Protein AF-S4PZK7-F1 (afdb_monomer_lite)

Secondary structure (DSSP, 8-state):
--TT--HHHIIIIIS--EEEES--S-SS-TT-EEEEEEETTEEEEEEE--SSHHHHHHHIIIIIHHHTT-

Radius of gyration: 12.41 Å; chains: 1; bounding box: 28×24×35 Å

Structure (mmCIF, N/CA/C/O backbone):
data_AF-S4PZK7-F1
#
_entry.id   AF-S4PZK7-F1
#
loop_
_atom_site.group_PDB
_atom_site.id
_atom_site.type_symbol
_atom_site.label_atom_id
_atom_site.label_alt_id
_atom_site.label_comp_id
_atom_site.label_asym_id
_atom_site.label_entity_id
_atom_site.label_seq_id
_atom_site.pdbx_PDB_ins_code
_atom_site.Cartn_x
_atom_site.Cartn_y
_atom_site.Cartn_z
_atom_site.occupancy
_atom_site.B_iso_or_equi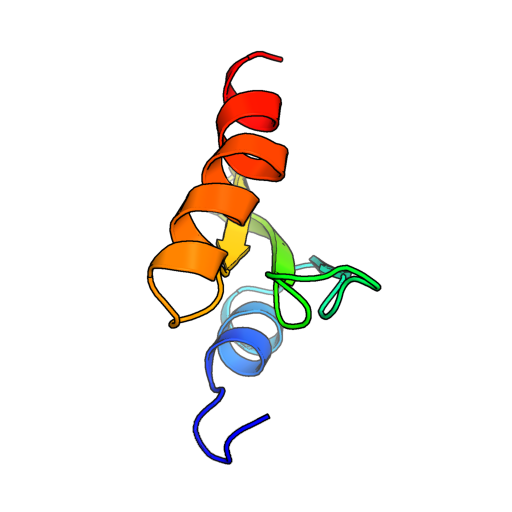v
_atom_site.auth_seq_id
_atom_site.auth_comp_id
_atom_site.auth_asym_id
_atom_site.auth_atom_id
_atom_site.pdbx_PDB_model_num
ATOM 1 N N . MET A 1 1 ? 10.097 -10.338 -4.709 1.00 58.28 1 MET A N 1
ATOM 2 C CA . MET A 1 1 ? 10.248 -9.783 -3.352 1.00 58.28 1 MET A CA 1
ATOM 3 C C . MET A 1 1 ? 11.697 -9.975 -3.007 1.00 58.28 1 MET A C 1
ATOM 5 O O . MET A 1 1 ? 12.194 -11.064 -3.259 1.00 58.28 1 MET A O 1
ATOM 9 N N . GLY A 1 2 ? 12.382 -8.910 -2.602 1.00 66.56 2 GLY A N 1
ATOM 10 C CA . GLY A 1 2 ? 13.769 -9.041 -2.170 1.00 66.56 2 GLY A CA 1
ATOM 11 C C . GLY A 1 2 ? 13.810 -9.726 -0.810 1.00 66.56 2 GLY A C 1
ATOM 12 O O . GLY A 1 2 ? 12.864 -9.597 -0.038 1.00 66.56 2 GLY A O 1
ATOM 13 N N . GLU A 1 3 ? 14.912 -10.398 -0.502 1.00 67.19 3 GLU A N 1
ATOM 14 C CA . GLU A 1 3 ? 15.163 -11.013 0.813 1.00 67.19 3 GLU A CA 1
ATOM 15 C C . GLU A 1 3 ? 15.064 -10.009 1.979 1.00 67.19 3 GLU A C 1
ATOM 17 O O . GLU A 1 3 ? 14.930 -10.398 3.132 1.00 67.19 3 GLU A O 1
ATOM 22 N N . ARG A 1 4 ? 15.083 -8.704 1.674 1.00 76.50 4 ARG A N 1
ATOM 23 C CA . ARG A 1 4 ? 14.969 -7.590 2.624 1.00 76.50 4 ARG A CA 1
ATOM 24 C C . ARG A 1 4 ? 13.600 -6.894 2.620 1.00 76.50 4 ARG A C 1
ATOM 26 O O . ARG A 1 4 ? 13.497 -5.766 3.095 1.00 76.50 4 ARG A O 1
ATOM 33 N N . ASP A 1 5 ? 12.550 -7.512 2.074 1.00 82.75 5 ASP A N 1
ATOM 34 C CA . ASP A 1 5 ? 11.176 -6.986 2.179 1.00 82.75 5 ASP A CA 1
ATOM 35 C C . ASP A 1 5 ? 10.590 -7.284 3.570 1.00 82.75 5 ASP A C 1
ATOM 37 O O . ASP A 1 5 ? 9.742 -8.157 3.754 1.00 82.75 5 ASP A O 1
ATOM 41 N N . LEU A 1 6 ? 11.108 -6.568 4.570 1.00 90.12 6 LEU A N 1
ATOM 42 C CA . LEU A 1 6 ? 10.755 -6.727 5.984 1.00 90.12 6 LEU A CA 1
ATOM 43 C C . LEU A 1 6 ? 9.431 -6.050 6.347 1.00 90.12 6 LEU A C 1
ATOM 45 O O . LEU A 1 6 ? 8.889 -6.280 7.423 1.00 90.12 6 LEU A O 1
ATOM 49 N N . LEU A 1 7 ? 8.886 -5.231 5.448 1.00 90.69 7 LEU A N 1
ATOM 50 C CA . LEU A 1 7 ? 7.746 -4.374 5.749 1.00 90.69 7 LEU A CA 1
ATOM 51 C C . LEU A 1 7 ? 6.492 -5.207 6.046 1.00 90.69 7 LEU A C 1
ATOM 53 O O . LEU A 1 7 ? 5.777 -4.922 7.000 1.00 90.69 7 LEU A O 1
ATOM 57 N N . LYS A 1 8 ? 6.247 -6.282 5.289 1.00 89.12 8 LYS A N 1
ATOM 58 C CA . LYS A 1 8 ? 5.084 -7.156 5.527 1.00 89.12 8 LYS A CA 1
ATOM 59 C C . LYS A 1 8 ? 5.200 -7.941 6.836 1.00 89.12 8 LYS A C 1
ATOM 61 O O . LYS A 1 8 ? 4.246 -7.849 7.601 1.00 89.12 8 LYS A O 1
ATOM 66 N N . PRO A 1 9 ? 6.324 -8.636 7.125 1.00 92.44 9 PRO A N 1
ATOM 67 C CA . PRO A 1 9 ? 6.533 -9.271 8.424 1.00 92.44 9 PRO A CA 1
ATOM 68 C C . PRO A 1 9 ? 6.362 -8.315 9.603 1.00 92.44 9 PRO A C 1
ATOM 70 O O . PRO A 1 9 ? 5.660 -8.660 10.542 1.00 92.44 9 PRO A O 1
ATOM 73 N N . VAL A 1 10 ? 6.938 -7.110 9.542 1.00 94.38 10 VAL A N 1
ATOM 74 C CA . VAL A 1 10 ? 6.817 -6.122 10.627 1.00 94.38 10 VAL A CA 1
ATOM 75 C C . VAL A 1 10 ? 5.357 -5.717 10.822 1.00 94.38 10 VAL A C 1
ATOM 77 O O . VAL A 1 10 ? 4.848 -5.725 11.939 1.00 94.38 10 VAL A O 1
ATOM 80 N N . LEU A 1 11 ? 4.640 -5.420 9.735 1.00 94.06 11 LEU A N 1
ATOM 81 C CA . LEU A 1 11 ? 3.228 -5.055 9.823 1.00 94.06 11 LEU A CA 1
ATOM 82 C C . LEU A 1 11 ? 2.376 -6.177 10.423 1.00 94.06 11 LEU A C 1
ATOM 84 O O . LEU A 1 11 ? 1.565 -5.907 11.304 1.00 94.06 11 LEU A O 1
ATOM 88 N N . THR A 1 12 ? 2.538 -7.420 9.972 1.00 93.75 12 THR A N 1
ATOM 89 C CA . THR A 1 12 ? 1.695 -8.527 10.445 1.00 93.75 12 THR A CA 1
ATOM 90 C C . THR A 1 12 ? 2.087 -9.011 11.835 1.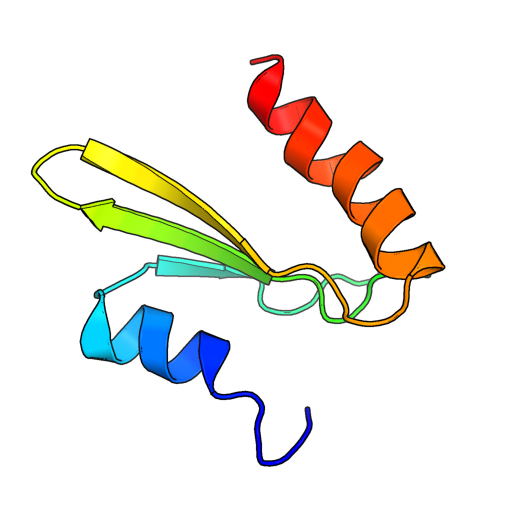00 93.75 12 THR A C 1
ATOM 92 O O . THR A 1 12 ? 1.208 -9.236 12.660 1.00 93.75 12 THR A O 1
ATOM 95 N N . ASN A 1 13 ? 3.383 -9.168 12.104 1.00 94.88 13 ASN A N 1
ATOM 96 C CA . ASN A 1 13 ? 3.871 -9.837 13.308 1.00 94.88 13 ASN A CA 1
ATOM 97 C C . ASN A 1 13 ? 4.002 -8.869 14.485 1.00 94.88 13 ASN A C 1
ATOM 99 O O . ASN A 1 13 ? 3.599 -9.215 15.591 1.00 94.88 13 ASN A O 1
ATOM 103 N N . ASP A 1 14 ? 4.515 -7.659 14.247 1.00 94.56 14 ASP A N 1
ATOM 104 C CA . ASP A 1 14 ? 4.822 -6.714 15.329 1.00 94.56 14 ASP A CA 1
ATOM 105 C C . ASP A 1 14 ? 3.645 -5.768 15.605 1.00 94.56 14 ASP A C 1
ATOM 107 O O . ASP A 1 14 ? 3.427 -5.349 16.740 1.00 94.56 14 ASP A O 1
ATOM 111 N N . PHE A 1 15 ? 2.864 -5.440 14.568 1.00 94.38 15 PHE A N 1
ATOM 112 C CA . PHE A 1 15 ? 1.740 -4.499 14.658 1.00 94.38 15 PHE A CA 1
ATOM 113 C C . PHE A 1 15 ? 0.358 -5.153 14.539 1.00 94.38 15 PHE A C 1
ATOM 115 O O . PHE A 1 15 ? -0.646 -4.440 14.579 1.00 94.38 15 PHE A O 1
ATOM 122 N N . GLY A 1 16 ? 0.278 -6.477 14.357 1.00 95.06 16 GLY A N 1
ATOM 123 C CA . GLY A 1 16 ? -0.998 -7.181 14.180 1.00 95.06 16 GLY A CA 1
ATOM 124 C C . GLY A 1 16 ? -1.830 -6.639 13.011 1.00 95.06 16 GLY A C 1
ATOM 125 O O . GLY A 1 16 ? -3.061 -6.674 13.046 1.00 95.06 16 GLY A O 1
ATOM 126 N N . ALA A 1 17 ? -1.179 -6.063 11.996 1.00 96.94 17 ALA A N 1
ATOM 127 C CA . ALA A 1 17 ? -1.864 -5.421 10.890 1.00 96.94 17 ALA A CA 1
ATOM 128 C C . ALA A 1 17 ? -2.550 -6.457 9.996 1.00 96.94 17 ALA A C 1
ATOM 130 O O . ALA A 1 17 ? -1.984 -7.490 9.633 1.00 96.94 17 ALA A O 1
ATOM 131 N N . THR A 1 18 ? -3.757 -6.126 9.554 1.00 97.25 18 THR A N 1
ATOM 132 C CA . THR A 1 18 ? -4.471 -6.872 8.522 1.00 97.25 18 THR A CA 1
ATOM 133 C C . THR A 1 18 ? -3.973 -6.436 7.152 1.00 97.25 18 THR A C 1
ATOM 135 O O . THR A 1 18 ? -4.132 -5.278 6.760 1.00 97.25 18 THR A O 1
ATOM 138 N N . LEU A 1 19 ? -3.372 -7.365 6.410 1.00 96.31 19 LEU A N 1
ATOM 139 C CA . LEU A 1 19 ? -2.930 -7.144 5.038 1.00 96.31 19 LEU A CA 1
ATOM 140 C C . LEU A 1 19 ? -4.101 -7.369 4.070 1.00 96.31 19 LEU A C 1
ATOM 142 O O . LEU A 1 19 ? -4.515 -8.505 3.856 1.00 96.31 19 LEU A O 1
ATOM 146 N N . HIS A 1 20 ? -4.602 -6.306 3.441 1.00 97.00 20 HIS A N 1
ATOM 147 C CA . HIS A 1 20 ? -5.711 -6.400 2.477 1.00 97.00 20 HIS A CA 1
ATOM 148 C C . HIS A 1 20 ? -5.237 -6.894 1.115 1.00 97.00 20 HIS A C 1
ATOM 150 O O . HIS A 1 20 ? -5.868 -7.730 0.474 1.00 97.00 20 HIS A O 1
ATOM 156 N N . PHE A 1 21 ? -4.089 -6.389 0.667 1.00 95.69 21 PHE A N 1
ATOM 157 C CA . PHE A 1 21 ? -3.399 -6.912 -0.503 1.00 95.69 21 PHE A CA 1
ATOM 158 C C . PHE A 1 21 ? -1.903 -6.654 -0.403 1.00 95.69 21 PHE A C 1
ATOM 160 O O . PHE A 1 21 ? -1.458 -5.621 0.088 1.00 95.69 21 PHE A O 1
ATOM 167 N N . GLY A 1 22 ? -1.114 -7.594 -0.924 1.00 93.19 22 GLY A N 1
ATOM 168 C CA . GLY A 1 22 ? 0.339 -7.461 -1.017 1.00 93.19 22 GLY A CA 1
ATOM 169 C C . GLY A 1 22 ? 0.870 -7.214 -2.431 1.00 93.19 22 GLY A C 1
ATOM 170 O O . GLY A 1 22 ? 2.067 -6.977 -2.598 1.00 93.19 22 GLY A O 1
ATOM 171 N N . ARG A 1 23 ? 0.025 -7.379 -3.449 1.00 93.94 23 ARG A N 1
ATOM 172 C CA . ARG A 1 23 ? 0.336 -7.161 -4.864 1.00 93.94 23 ARG A CA 1
ATOM 173 C C . ARG A 1 23 ? -0.950 -6.806 -5.591 1.00 93.94 23 ARG A C 1
ATOM 175 O O . ARG A 1 23 ? -2.001 -7.355 -5.273 1.00 93.94 23 ARG A O 1
ATOM 182 N N . VAL A 1 24 ? -0.834 -5.979 -6.620 1.00 96.44 24 VAL A N 1
ATOM 183 C CA . VAL A 1 24 ? -1.953 -5.594 -7.485 1.00 96.44 24 VAL A CA 1
ATOM 184 C C . VAL A 1 24 ? -1.602 -5.942 -8.926 1.00 96.44 24 VAL A C 1
ATOM 186 O O . VAL A 1 24 ? -0.464 -5.757 -9.366 1.00 96.44 24 VAL A O 1
ATOM 189 N N . ARG A 1 25 ? -2.565 -6.467 -9.688 1.00 96.75 25 ARG A N 1
ATOM 190 C CA . ARG A 1 25 ? -2.390 -6.729 -11.124 1.00 96.75 25 ARG A CA 1
ATOM 191 C C . ARG A 1 25 ? -2.458 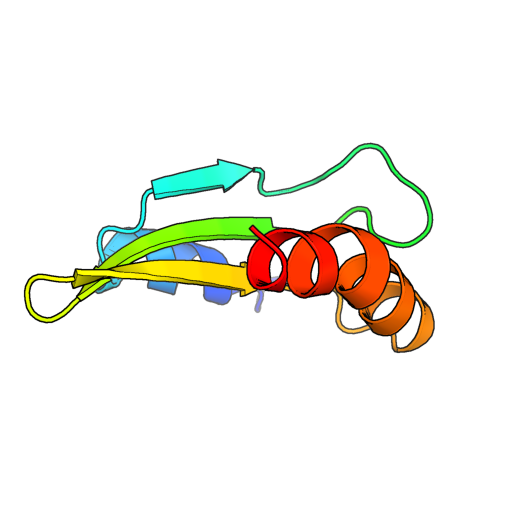-5.407 -11.900 1.00 96.75 25 ARG A C 1
ATOM 193 O O . ARG A 1 25 ? -3.467 -5.091 -12.512 1.00 96.75 25 ARG A O 1
ATOM 200 N N . MET A 1 26 ? -1.373 -4.638 -11.853 1.00 95.31 26 MET A N 1
ATOM 201 C CA . MET A 1 26 ? -1.253 -3.329 -12.499 1.00 95.31 26 MET A CA 1
ATOM 202 C C . MET A 1 26 ? 0.172 -3.063 -13.000 1.00 95.31 26 MET A C 1
ATOM 204 O O . MET A 1 26 ? 1.133 -3.700 -12.554 1.00 95.31 26 MET A O 1
ATOM 208 N N . LYS A 1 27 ? 0.312 -2.091 -13.908 1.00 95.00 27 LYS A N 1
ATOM 209 C CA . LYS A 1 27 ? 1.600 -1.565 -14.373 1.00 95.00 27 LYS A CA 1
ATOM 210 C C . LYS A 1 27 ? 1.507 -0.038 -14.566 1.00 95.00 27 LYS A C 1
ATOM 212 O O . LYS A 1 27 ? 0.612 0.387 -15.289 1.00 95.00 27 LYS A O 1
ATOM 217 N N . PRO A 1 28 ? 2.438 0.761 -14.004 1.00 94.75 28 PRO A N 1
ATOM 218 C CA . PRO A 1 28 ? 3.400 0.386 -12.956 1.00 94.75 28 PRO A CA 1
ATOM 219 C C . PRO A 1 28 ? 2.686 0.056 -11.627 1.00 94.75 28 PRO A C 1
ATOM 221 O O . PRO A 1 28 ? 1.491 0.291 -11.515 1.00 94.75 28 PRO A O 1
ATOM 224 N N . GLY A 1 29 ? 3.386 -0.504 -10.629 1.00 95.44 29 GLY A N 1
ATOM 225 C CA . GLY A 1 29 ? 2.812 -0.654 -9.276 1.00 95.44 29 GLY A CA 1
ATOM 226 C C . GLY A 1 29 ? 2.514 -2.066 -8.763 1.00 95.44 29 GLY A C 1
ATOM 227 O O . GLY A 1 29 ? 1.893 -2.212 -7.717 1.00 95.44 29 GLY A O 1
ATOM 228 N N . LYS A 1 30 ? 2.977 -3.124 -9.440 1.00 94.56 30 LYS A N 1
ATOM 229 C CA . LYS A 1 30 ? 2.738 -4.520 -9.018 1.00 94.56 30 LYS A CA 1
ATOM 230 C C . LYS A 1 30 ? 2.971 -4.816 -7.518 1.00 94.56 30 LYS A C 1
ATOM 232 O O . LYS A 1 30 ? 2.156 -5.554 -6.964 1.00 94.56 30 LYS A O 1
ATOM 237 N N . PRO A 1 31 ? 4.042 -4.331 -6.85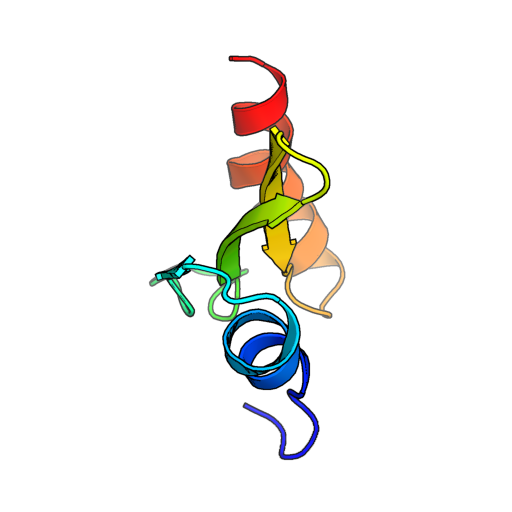0 1.00 95.19 31 PRO A N 1
ATOM 238 C CA . PRO A 1 31 ? 4.299 -4.672 -5.448 1.00 95.19 31 PRO A CA 1
ATOM 239 C C . PRO A 1 31 ? 3.566 -3.780 -4.431 1.00 95.19 31 PRO A C 1
ATOM 241 O O . PRO A 1 31 ? 3.822 -3.918 -3.236 1.00 95.19 31 PRO A O 1
ATOM 244 N N . SER A 1 32 ? 2.673 -2.885 -4.867 1.00 95.50 32 SER A N 1
ATOM 245 C CA . SER A 1 32 ? 1.896 -2.041 -3.955 1.00 95.50 32 SER A CA 1
ATOM 246 C C . SER A 1 32 ? 1.123 -2.881 -2.946 1.00 95.50 32 SER A C 1
ATOM 248 O O . SER A 1 32 ? 0.521 -3.901 -3.293 1.00 95.50 32 SER A O 1
ATOM 250 N N . THR A 1 33 ? 1.170 -2.442 -1.694 1.00 96.25 33 THR A N 1
ATOM 251 C CA . THR A 1 33 ? 0.626 -3.157 -0.542 1.00 96.25 33 THR A CA 1
ATOM 252 C C . THR A 1 33 ? -0.229 -2.210 0.294 1.00 96.25 33 THR A C 1
ATOM 254 O O . THR A 1 33 ? 0.146 -1.054 0.497 1.00 96.25 33 THR A O 1
ATOM 257 N N . PHE A 1 34 ? -1.362 -2.703 0.785 1.00 97.44 34 PHE A N 1
ATOM 258 C CA . PHE A 1 34 ? -2.254 -1.969 1.678 1.00 97.44 34 PHE A CA 1
ATOM 259 C C . PHE A 1 34 ? -2.580 -2.812 2.904 1.00 97.44 34 PHE A C 1
ATOM 261 O O . PHE A 1 34 ? -2.893 -4.002 2.788 1.00 97.44 34 PHE A O 1
ATOM 268 N N . ALA A 1 35 ? -2.507 -2.177 4.068 1.00 97.69 35 ALA A N 1
ATOM 269 C CA . ALA A 1 35 ? -2.801 -2.792 5.348 1.00 97.69 35 ALA A CA 1
ATOM 270 C C . ALA A 1 35 ? -3.527 -1.816 6.276 1.00 97.69 35 ALA A C 1
ATOM 272 O O . ALA A 1 35 ? -3.418 -0.595 6.129 1.00 97.69 35 ALA A O 1
ATOM 273 N N . THR A 1 36 ? -4.225 -2.371 7.260 1.00 97.81 36 THR A N 1
ATOM 274 C CA . THR A 1 36 ? -4.792 -1.618 8.382 1.00 97.81 36 THR A CA 1
ATOM 275 C C . THR A 1 36 ? -4.322 -2.196 9.702 1.00 97.81 36 THR A C 1
ATOM 277 O O . THR A 1 36 ? -4.233 -3.414 9.834 1.00 97.81 36 THR A O 1
ATOM 280 N N . CYS A 1 37 ? -4.065 -1.353 10.695 1.00 96.94 37 CYS A N 1
ATOM 281 C CA . CYS A 1 37 ? -3.814 -1.799 12.064 1.00 96.94 37 CYS A CA 1
ATOM 282 C C . CYS A 1 37 ? -4.516 -0.891 13.071 1.00 96.94 37 CYS A C 1
ATOM 284 O O . CYS A 1 37 ? -4.787 0.275 12.785 1.00 96.94 37 CYS A O 1
ATOM 286 N N . GLU A 1 38 ? -4.787 -1.428 14.255 1.00 97.06 38 GLU A N 1
ATOM 287 C CA . GLU A 1 38 ? -5.196 -0.628 15.402 1.00 97.06 38 GLU A CA 1
ATOM 288 C C . GLU A 1 38 ? -3.951 -0.130 16.128 1.00 97.06 38 GLU A C 1
ATOM 290 O O . GLU A 1 38 ? -3.119 -0.916 16.578 1.00 97.06 38 GLU A O 1
ATOM 295 N N . PHE A 1 39 ? -3.811 1.188 16.249 1.00 94.19 39 PHE A N 1
ATOM 296 C CA . PHE A 1 39 ? -2.704 1.792 16.978 1.00 94.19 39 PHE A CA 1
ATOM 297 C C . PHE A 1 39 ? -3.226 2.910 17.872 1.00 94.19 39 PHE A C 1
ATOM 299 O O . PHE A 1 39 ? -3.782 3.898 17.387 1.00 94.19 39 PHE A O 1
ATOM 306 N N . GLN A 1 40 ? -3.037 2.747 19.186 1.00 94.69 40 GLN A N 1
ATOM 307 C CA . GLN A 1 40 ? -3.530 3.676 20.213 1.00 94.69 40 GLN A CA 1
ATOM 308 C C . GLN A 1 40 ? -5.051 3.919 20.120 1.00 94.69 40 GLN A C 1
ATOM 310 O O . GLN A 1 40 ? -5.516 5.058 20.167 1.00 94.69 40 GLN A O 1
ATOM 315 N N . GLY A 1 41 ? -5.828 2.842 19.944 1.00 95.06 41 GLY A N 1
ATOM 316 C CA . GLY A 1 41 ? -7.295 2.897 19.875 1.00 95.06 41 GLY A CA 1
ATOM 317 C C . GLY A 1 41 ? -7.851 3.578 18.621 1.00 95.06 41 GLY A C 1
ATOM 318 O O . GLY A 1 41 ? -8.993 4.033 18.631 1.00 95.06 41 GLY A O 1
ATOM 319 N N . LYS A 1 42 ? -7.039 3.713 17.566 1.00 96.81 42 LYS A N 1
ATOM 320 C CA . LYS A 1 42 ? -7.456 4.262 16.275 1.00 96.81 42 LYS A CA 1
ATOM 321 C C . LYS A 1 42 ? -6.979 3.365 15.142 1.00 96.81 42 LYS A C 1
ATOM 323 O O . LYS A 1 42 ? -5.790 3.040 15.073 1.00 96.81 42 LYS A O 1
ATOM 328 N N . THR A 1 43 ? -7.863 3.124 14.181 1.00 96.31 43 THR A N 1
ATOM 329 C CA . THR A 1 43 ? -7.512 2.472 12.923 1.00 96.31 43 THR A CA 1
ATOM 330 C C . THR A 1 43 ? -6.544 3.343 12.124 1.00 96.31 43 THR A C 1
ATOM 332 O O . THR A 1 43 ? -6.777 4.535 11.894 1.00 96.31 43 THR A O 1
ATOM 335 N N . LYS A 1 44 ? -5.436 2.749 11.686 1.00 96.38 44 LYS A N 1
ATOM 336 C CA . LYS A 1 44 ? -4.443 3.359 10.802 1.00 96.38 44 LYS A CA 1
ATOM 337 C C . LYS A 1 44 ? -4.459 2.662 9.455 1.00 96.38 44 LYS A C 1
ATOM 339 O O . LYS A 1 44 ? -4.504 1.438 9.380 1.00 96.38 44 LYS A O 1
ATOM 344 N N . PHE A 1 45 ? -4.368 3.461 8.401 1.00 97.12 45 PHE A N 1
ATOM 345 C CA . PHE A 1 45 ? -4.268 3.005 7.020 1.00 97.12 45 PHE A CA 1
ATOM 346 C C . PHE A 1 45 ? -2.819 3.120 6.557 1.00 97.12 45 PHE A C 1
ATOM 348 O O . PHE A 1 45 ? -2.220 4.191 6.652 1.00 97.12 45 PHE A O 1
ATOM 355 N N . ILE A 1 46 ? -2.251 2.022 6.064 1.00 97.44 46 ILE A N 1
ATOM 356 C CA . ILE A 1 46 ? -0.834 1.938 5.708 1.00 97.44 46 ILE A CA 1
ATOM 357 C C . ILE A 1 46 ? -0.713 1.574 4.232 1.00 97.44 46 ILE A C 1
ATOM 359 O O . ILE A 1 46 ? -1.136 0.500 3.802 1.00 97.44 46 ILE A O 1
ATOM 363 N N . PHE A 1 47 ? -0.097 2.471 3.462 1.00 97.19 47 PHE A N 1
ATOM 364 C CA . PHE A 1 47 ? 0.185 2.289 2.040 1.00 97.19 47 PHE A CA 1
ATOM 365 C C . PHE A 1 47 ? 1.685 2.069 1.836 1.00 97.19 47 PHE A C 1
ATOM 367 O O . PHE A 1 47 ? 2.480 3.002 1.934 1.00 97.19 47 PHE A O 1
ATOM 374 N N . ALA A 1 48 ? 2.076 0.837 1.518 1.00 96.19 48 ALA A N 1
ATOM 375 C CA . ALA A 1 48 ? 3.444 0.505 1.134 1.00 96.19 48 ALA A CA 1
ATOM 376 C C . ALA A 1 48 ? 3.577 0.611 -0.391 1.00 96.19 48 ALA A C 1
ATOM 378 O O . ALA A 1 48 ? 3.144 -0.268 -1.146 1.00 96.19 48 ALA A O 1
ATOM 379 N N . LEU A 1 49 ? 4.141 1.738 -0.834 1.00 96.19 49 LEU A N 1
ATOM 380 C CA . LEU A 1 49 ? 4.335 2.054 -2.245 1.00 96.19 49 LEU A CA 1
ATOM 381 C C . LEU A 1 49 ? 5.625 1.414 -2.794 1.00 96.19 49 LEU A C 1
ATOM 383 O O . LEU A 1 49 ? 6.567 1.162 -2.041 1.00 96.19 49 LEU A O 1
ATOM 387 N N . PRO A 1 50 ? 5.707 1.152 -4.110 1.00 94.81 50 PRO A N 1
ATOM 388 C CA . PRO A 1 50 ? 6.915 0.611 -4.724 1.00 94.81 50 PRO A CA 1
ATOM 389 C C . PRO A 1 50 ? 8.094 1.587 -4.621 1.00 94.81 50 PRO A C 1
ATOM 391 O O . PRO A 1 50 ? 7.913 2.782 -4.811 1.00 94.81 50 PRO A O 1
ATOM 394 N N . GLY A 1 51 ? 9.318 1.078 -4.452 1.00 94.00 51 GLY A N 1
ATOM 395 C CA . GLY A 1 51 ? 10.524 1.922 -4.389 1.00 94.00 51 GLY A CA 1
ATOM 396 C C . GLY A 1 51 ? 10.916 2.601 -5.711 1.00 94.00 51 GLY A C 1
ATOM 397 O O . GLY A 1 51 ? 11.736 3.512 -5.719 1.00 94.00 51 GLY A O 1
ATOM 398 N N . ASN A 1 52 ? 10.341 2.184 -6.843 1.00 95.56 52 ASN A N 1
ATOM 399 C CA . ASN A 1 52 ? 10.555 2.861 -8.120 1.00 95.56 52 ASN A CA 1
ATOM 400 C C . ASN A 1 52 ? 9.798 4.211 -8.137 1.00 95.56 52 ASN A C 1
ATOM 402 O O . ASN A 1 52 ? 8.578 4.187 -7.963 1.00 95.56 52 ASN A O 1
ATOM 406 N N . PRO A 1 53 ? 10.450 5.356 -8.426 1.00 97.62 53 PRO A N 1
ATOM 407 C CA . PRO A 1 53 ? 9.831 6.683 -8.296 1.00 97.62 53 PRO A CA 1
ATOM 408 C C . PRO A 1 53 ? 8.554 6.884 -9.122 1.00 97.62 53 PRO A C 1
ATOM 410 O O . PRO A 1 53 ? 7.555 7.390 -8.615 1.00 97.62 53 PRO A O 1
ATOM 413 N N . VAL A 1 54 ? 8.546 6.427 -10.379 1.00 97.75 54 VAL A N 1
ATOM 414 C CA . VAL A 1 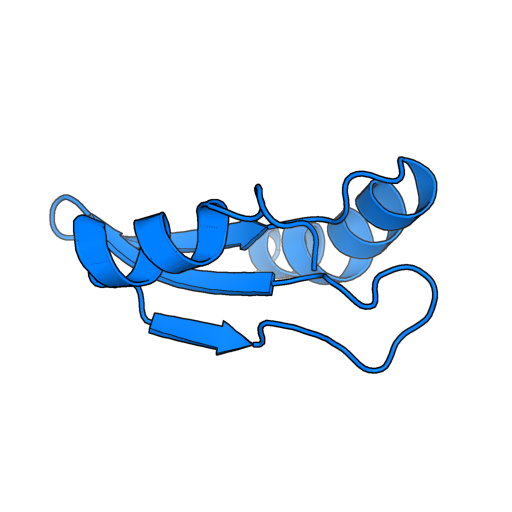54 ? 7.367 6.524 -11.259 1.00 97.75 54 VAL A CA 1
ATOM 415 C C . VAL A 1 54 ? 6.219 5.686 -10.703 1.00 97.75 54 VAL A C 1
ATOM 417 O O . VAL A 1 54 ? 5.073 6.127 -10.652 1.00 97.75 54 VAL A O 1
ATOM 420 N N . SER A 1 55 ? 6.533 4.476 -10.243 1.00 97.44 55 SER A N 1
ATOM 421 C CA . SER A 1 55 ? 5.549 3.583 -9.635 1.00 97.44 55 SER A CA 1
ATOM 422 C C . SER A 1 55 ? 4.984 4.162 -8.334 1.00 97.44 55 SER A C 1
ATOM 424 O O . SER A 1 55 ? 3.778 4.082 -8.116 1.00 97.44 55 SER A O 1
ATOM 426 N N . ALA A 1 56 ? 5.828 4.773 -7.496 1.00 97.81 56 ALA A N 1
ATOM 427 C CA . ALA A 1 56 ? 5.413 5.435 -6.263 1.00 97.81 56 ALA A CA 1
ATOM 428 C C . ALA A 1 56 ? 4.442 6.587 -6.546 1.00 97.81 56 ALA A C 1
ATOM 430 O O . ALA A 1 56 ? 3.369 6.640 -5.947 1.00 97.81 56 ALA A O 1
ATOM 431 N N . TYR A 1 57 ? 4.775 7.460 -7.502 1.00 98.25 57 TYR A N 1
ATOM 432 C CA . TYR A 1 57 ? 3.927 8.590 -7.882 1.00 98.25 57 TYR A CA 1
ATOM 433 C C . TYR A 1 57 ? 2.554 8.132 -8.392 1.00 98.25 57 TYR A C 1
ATOM 435 O O . TYR A 1 57 ? 1.521 8.579 -7.891 1.00 98.25 57 TYR A O 1
ATOM 443 N N . VAL A 1 58 ? 2.527 7.170 -9.322 1.00 98.12 58 VAL A N 1
ATOM 444 C CA . VAL A 1 58 ? 1.276 6.621 -9.871 1.00 98.12 58 VAL A CA 1
ATOM 445 C C . VAL A 1 58 ? 0.421 5.974 -8.778 1.00 98.12 58 VAL A C 1
ATOM 447 O O . VAL A 1 58 ? -0.777 6.243 -8.690 1.00 98.12 58 VAL A O 1
ATOM 450 N N . CYS A 1 59 ? 1.012 5.148 -7.911 1.00 97.94 59 CYS A N 1
ATOM 451 C CA . CYS A 1 59 ? 0.267 4.493 -6.835 1.00 97.94 59 CYS A CA 1
ATOM 452 C C . CYS A 1 59 ? -0.198 5.473 -5.746 1.00 97.94 59 CYS A C 1
ATOM 454 O O . CYS A 1 59 ? -1.268 5.267 -5.176 1.00 97.94 59 CYS A O 1
ATOM 456 N N . CYS A 1 60 ? 0.540 6.558 -5.493 1.00 98.12 60 CYS A N 1
ATOM 457 C CA . CYS A 1 60 ? 0.097 7.629 -4.603 1.00 98.12 60 CYS A CA 1
ATOM 458 C C . CYS A 1 60 ? -1.191 8.284 -5.128 1.00 98.12 60 CYS A C 1
ATOM 460 O O . CYS A 1 60 ? -2.177 8.383 -4.399 1.00 98.12 60 CYS A O 1
ATOM 462 N N . LEU A 1 61 ? -1.228 8.646 -6.415 1.00 97.81 61 LEU A N 1
ATOM 463 C CA . LEU A 1 61 ? -2.412 9.249 -7.037 1.00 97.81 61 LEU A CA 1
ATOM 464 C C . LEU A 1 61 ? -3.628 8.311 -7.055 1.00 97.81 61 LEU A C 1
ATOM 466 O O . LEU A 1 61 ? -4.755 8.762 -6.848 1.00 97.81 61 LEU A O 1
ATOM 470 N N . LEU A 1 62 ? -3.410 7.018 -7.314 1.00 97.12 62 LEU A N 1
ATOM 471 C CA . LEU A 1 62 ? -4.492 6.037 -7.429 1.00 97.12 62 LEU A CA 1
ATOM 472 C C . LEU A 1 62 ? -5.059 5.598 -6.077 1.00 97.12 62 LEU A C 1
ATOM 474 O O . LEU A 1 62 ? -6.268 5.410 -5.974 1.00 97.12 62 LEU A O 1
ATOM 478 N N . PHE A 1 63 ? -4.215 5.436 -5.055 1.00 97.06 63 PHE A N 1
ATOM 479 C CA . PHE A 1 63 ? -4.632 4.881 -3.764 1.00 97.06 63 PHE A CA 1
ATOM 480 C C . PHE A 1 63 ? -4.656 5.934 -2.658 1.00 97.06 63 PHE A C 1
ATOM 482 O O . PHE A 1 63 ? -5.703 6.175 -2.065 1.00 97.06 63 PHE A O 1
ATOM 489 N N . VAL A 1 64 ? -3.526 6.597 -2.406 1.00 97.75 64 VAL A N 1
ATOM 490 C CA . VAL A 1 64 ? -3.355 7.481 -1.241 1.00 97.75 64 VAL A CA 1
ATOM 491 C C . VAL A 1 64 ? -4.223 8.729 -1.369 1.00 97.75 64 VAL A C 1
ATOM 493 O O . VAL A 1 64 ? -5.023 9.021 -0.486 1.00 97.75 64 VAL A O 1
ATOM 496 N N . ILE A 1 65 ? -4.130 9.441 -2.494 1.00 97.81 65 ILE A N 1
ATOM 497 C CA . ILE A 1 65 ? -4.915 10.665 -2.716 1.00 97.81 65 ILE A CA 1
ATOM 498 C C . ILE A 1 65 ? -6.416 10.368 -2.748 1.00 97.81 65 ILE A C 1
ATOM 500 O O . ILE A 1 65 ? -7.214 11.202 -2.329 1.00 97.81 65 ILE A O 1
ATOM 504 N N . ARG A 1 66 ? -6.818 9.186 -3.229 1.00 95.94 66 ARG A N 1
ATOM 505 C CA . ARG A 1 66 ? -8.224 8.769 -3.208 1.00 95.94 66 ARG A CA 1
ATOM 506 C C . ARG A 1 66 ? -8.709 8.481 -1.793 1.00 95.94 66 ARG A C 1
ATOM 508 O O . ARG A 1 66 ? -9.791 8.941 -1.459 1.00 95.94 66 ARG A O 1
ATOM 5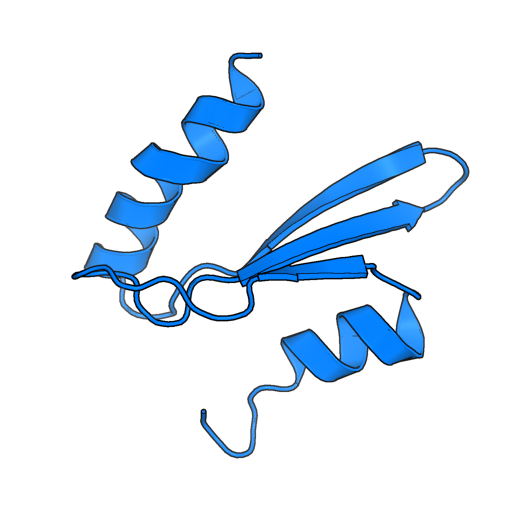15 N N . ALA A 1 67 ? -7.907 7.808 -0.972 1.00 96.06 67 ALA A N 1
ATOM 516 C CA . ALA A 1 67 ? -8.239 7.541 0.425 1.00 96.06 67 ALA A CA 1
ATOM 517 C C . ALA A 1 67 ? -8.320 8.821 1.275 1.00 96.06 67 ALA A C 1
ATOM 519 O O . ALA A 1 67 ? -9.188 8.921 2.127 1.00 96.06 67 ALA A O 1
ATOM 520 N N . LEU A 1 68 ? -7.465 9.817 1.017 1.00 96.31 68 LEU A N 1
ATOM 521 C CA . LEU A 1 68 ? -7.474 11.101 1.738 1.00 96.31 68 LEU A CA 1
ATOM 522 C C . LEU A 1 68 ? -8.655 12.021 1.385 1.00 96.31 68 LEU A C 1
ATOM 524 O O . LEU A 1 68 ? -8.846 13.038 2.042 1.00 96.31 68 LEU A O 1
ATOM 528 N N . ARG A 1 69 ? -9.386 11.723 0.307 1.00 94.88 69 ARG A N 1
ATOM 529 C CA . ARG A 1 69 ? -10.529 12.520 -0.168 1.00 94.88 69 ARG A CA 1
ATOM 530 C C . ARG A 1 69 ? -11.885 11.918 0.212 1.00 94.88 69 ARG A C 1
ATOM 532 O O . ARG A 1 69 ? -12.897 12.474 -0.210 1.00 94.88 69 ARG A O 1
ATOM 539 N N . GLN A 1 70 ? -11.898 10.778 0.900 1.00 74.12 70 GLN A N 1
ATOM 540 C CA . GLN A 1 70 ? -13.114 10.200 1.476 1.00 74.12 70 GLN A CA 1
ATOM 541 C C . GLN A 1 70 ? -13.378 10.806 2.848 1.00 74.12 70 GLN A C 1
ATOM 543 O O . GLN A 1 70 ? -14.574 10.970 3.163 1.00 74.12 70 GLN A O 1
#

pLDDT: mean 93.67, std 7.57, range [58.28, 98.25]

Organism: NCBI:txid116150

Foldseek 3Di:
DDPPPCVVVCQCPVFVKAWPDQADPDPPWGRWTWIWGQDPNDIDIDIDFDPPPVRRVVCCVVPVVVVVVD

Sequence (70 aa):
MGERDLLKPVLTNDFGATLHFGRVRMKPGKPSTFATCEFQGKTKFIFALPGNPVSAYVCCLLFVIRALRQ

InterPro domains:
  IPR001453 MoaB/Mog domain [PF00994] (1-69)
  IPR036425 MoaB/Mog-like domain superfamily [G3DSA:3.40.980.10] (1-70)
  IPR036425 MoaB/Mog-like domain superfamily [SSF53218] (1-69)
  IPR038987 Molybdopterin biosynthesis protein MoeA-like [PTHR10192] (1-70)